Protein AF-J9C043-F1 (afdb_monomer)

Organism: NCBI:txid749906

Sequence (104 aa):
MDYPKLSGATISERDKAFAQEFANFVNGSMCSPDQTGRELTRAHRYLQQQMFKVFLGFMKQLAYNYQQGKYDDRNEWASRLSAEAYQRLIECDFIFDPEFPISK

Mean predicted aligned error: 5.19 Å

Structure (mmCIF, N/CA/C/O backbone):
data_AF-J9C043-F1
#
_entry.id   AF-J9C043-F1
#
loop_
_atom_site.group_PDB
_atom_site.id
_atom_site.type_symbol
_atom_site.label_atom_id
_atom_site.label_alt_id
_atom_site.label_comp_id
_atom_site.label_asym_id
_atom_site.label_entity_id
_atom_site.label_seq_id
_atom_site.pdbx_PDB_ins_code
_atom_site.Cartn_x
_atom_site.Cartn_y
_atom_site.Cartn_z
_atom_site.occupancy
_atom_site.B_iso_or_equiv
_atom_site.auth_seq_id
_atom_site.auth_comp_id
_atom_site.auth_asym_id
_atom_site.auth_atom_id
_atom_site.pdbx_PDB_model_num
ATOM 1 N N . MET A 1 1 ? -13.355 4.040 -10.681 1.00 49.16 1 MET A N 1
ATOM 2 C CA . MET A 1 1 ? -13.811 3.687 -9.323 1.00 49.16 1 MET A CA 1
ATOM 3 C C . MET A 1 1 ? -13.285 4.758 -8.393 1.00 49.16 1 MET A C 1
ATOM 5 O O . MET A 1 1 ? -12.073 4.849 -8.240 1.00 49.16 1 MET A O 1
ATOM 9 N N . ASP A 1 2 ? -14.168 5.588 -7.845 1.00 55.09 2 ASP A N 1
ATOM 10 C CA . ASP A 1 2 ? -13.792 6.589 -6.846 1.00 55.09 2 ASP A CA 1
ATOM 11 C C . ASP A 1 2 ? -13.878 5.938 -5.464 1.00 55.09 2 ASP A C 1
ATOM 13 O O . ASP A 1 2 ? -14.961 5.580 -4.999 1.00 55.09 2 ASP A O 1
ATOM 17 N N . TYR A 1 3 ? -12.728 5.716 -4.829 1.00 53.84 3 TYR A N 1
ATOM 18 C CA . TYR A 1 3 ? -12.668 5.112 -3.500 1.00 53.84 3 TYR A CA 1
ATOM 19 C C . TYR A 1 3 ? -12.961 6.156 -2.410 1.00 53.84 3 TYR A C 1
ATOM 21 O O . TYR A 1 3 ? -12.561 7.317 -2.553 1.00 53.84 3 TYR A O 1
ATOM 29 N N . PRO A 1 4 ? -13.628 5.778 -1.301 1.00 53.16 4 PRO A N 1
ATOM 30 C CA . PRO A 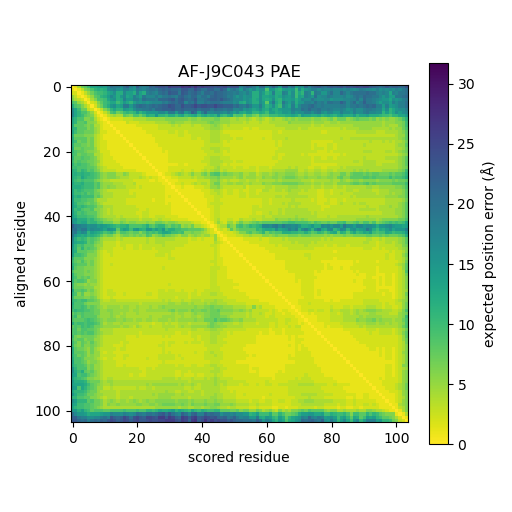1 4 ? -13.856 6.692 -0.189 1.00 53.16 4 PRO A CA 1
ATOM 31 C C . PRO A 1 4 ? -12.528 7.196 0.377 1.00 53.16 4 PRO A C 1
ATOM 33 O O . PRO A 1 4 ? -11.634 6.404 0.683 1.00 53.16 4 PRO A O 1
ATOM 36 N N . LYS A 1 5 ? -12.412 8.515 0.559 1.00 58.25 5 LYS A N 1
ATOM 37 C CA . LYS A 1 5 ? -11.277 9.105 1.271 1.00 58.25 5 LYS A CA 1
ATOM 38 C C . LYS A 1 5 ? -11.347 8.691 2.742 1.00 58.25 5 LYS A C 1
ATOM 40 O O . LYS A 1 5 ? -12.317 9.024 3.417 1.00 58.25 5 LYS A O 1
ATOM 45 N N . LEU A 1 6 ? -10.326 7.985 3.229 1.00 58.84 6 LEU A N 1
ATOM 46 C CA . LEU A 1 6 ? -10.245 7.560 4.634 1.00 58.84 6 LEU A CA 1
ATOM 47 C C . LEU A 1 6 ? -10.027 8.710 5.610 1.00 58.84 6 LEU A C 1
ATOM 49 O O . LEU A 1 6 ? -10.411 8.620 6.766 1.00 58.84 6 LEU A O 1
ATOM 53 N N . SER A 1 7 ? -9.434 9.801 5.145 1.00 58.06 7 SER A N 1
ATOM 54 C CA . SER A 1 7 ? -9.378 11.052 5.881 1.00 58.06 7 SER A CA 1
ATOM 55 C C . SER A 1 7 ? -10.048 12.121 5.031 1.00 58.06 7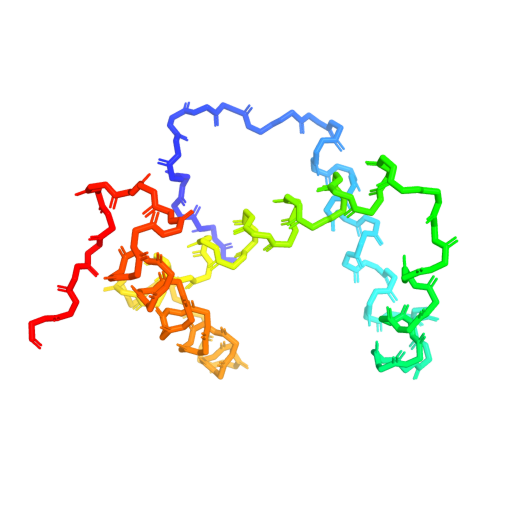 SER A C 1
ATOM 57 O O . SER A 1 7 ? -9.880 12.151 3.813 1.00 58.06 7 SER A O 1
ATOM 59 N N . GLY A 1 8 ? -10.776 13.053 5.644 1.00 56.53 8 GLY A N 1
ATOM 60 C CA . GLY A 1 8 ? -11.296 14.241 4.949 1.00 56.53 8 GLY A CA 1
ATOM 61 C C . GLY A 1 8 ? -10.205 15.141 4.337 1.00 56.53 8 GLY A C 1
ATOM 62 O O . GLY A 1 8 ? -10.511 16.231 3.861 1.00 56.53 8 GLY A O 1
ATOM 63 N N . ALA A 1 9 ? -8.938 14.712 4.352 1.00 65.19 9 ALA A N 1
ATOM 64 C CA . ALA A 1 9 ? -7.807 15.410 3.782 1.00 65.19 9 ALA A CA 1
ATOM 65 C C . ALA A 1 9 ? -7.825 15.349 2.248 1.00 65.19 9 ALA A C 1
ATOM 67 O O . ALA A 1 9 ? -8.060 14.318 1.610 1.00 65.19 9 ALA A O 1
ATOM 68 N N . THR A 1 10 ? -7.545 16.491 1.635 1.00 81.12 10 THR A N 1
ATOM 69 C CA . THR A 1 10 ? -7.332 16.589 0.194 1.00 81.12 10 THR A CA 1
ATOM 70 C C . THR A 1 10 ? -5.967 15.997 -0.153 1.00 81.12 10 THR A C 1
ATOM 72 O O . THR A 1 10 ? -4.949 16.471 0.340 1.00 81.12 10 THR A O 1
ATOM 75 N N . ILE A 1 11 ? -5.948 14.972 -1.010 1.00 86.62 11 ILE A N 1
ATOM 76 C CA . ILE A 1 11 ? -4.714 14.396 -1.569 1.00 86.62 11 ILE A CA 1
ATOM 77 C C . ILE A 1 11 ? -4.011 15.475 -2.399 1.00 86.62 11 ILE A C 1
ATOM 79 O O . ILE A 1 11 ? -4.653 16.089 -3.258 1.00 86.62 11 ILE A O 1
ATOM 83 N N . SER A 1 12 ? -2.719 15.708 -2.152 1.00 92.50 12 SER A N 1
ATOM 84 C CA . SER A 1 12 ? -1.972 16.735 -2.879 1.00 92.50 12 SER A CA 1
ATOM 85 C C . SER A 1 12 ? -1.757 16.345 -4.345 1.00 92.50 12 SER A C 1
ATOM 87 O O . SER A 1 12 ? -1.716 15.164 -4.691 1.00 92.50 12 SER A O 1
ATOM 89 N N . GLU A 1 13 ? -1.560 17.331 -5.225 1.00 94.00 13 GLU A N 1
ATOM 90 C CA . GLU A 1 13 ? -1.241 17.054 -6.636 1.00 94.00 13 GLU A CA 1
ATOM 91 C C . GLU A 1 13 ? 0.067 16.266 -6.798 1.00 94.00 13 GLU A C 1
ATOM 93 O O . GLU A 1 13 ? 0.198 15.468 -7.721 1.00 94.00 13 GLU A O 1
ATOM 98 N N . ARG A 1 14 ? 1.015 16.420 -5.863 1.00 94.12 14 ARG A N 1
ATOM 99 C CA . ARG A 1 14 ? 2.258 15.636 -5.855 1.00 94.12 14 ARG A CA 1
ATOM 100 C C . ARG A 1 14 ? 2.003 14.165 -5.540 1.00 94.12 14 ARG A C 1
ATOM 102 O O . ARG A 1 14 ? 2.569 13.305 -6.206 1.00 94.12 14 ARG A O 1
ATOM 109 N N . ASP A 1 15 ? 1.130 13.877 -4.577 1.00 94.00 15 ASP A N 1
ATOM 110 C CA . ASP A 1 15 ? 0.781 12.496 -4.226 1.00 94.00 15 ASP A CA 1
ATOM 111 C C . ASP A 1 15 ? 0.033 11.809 -5.377 1.00 94.00 15 ASP A C 1
ATOM 113 O O . ASP A 1 15 ? 0.302 10.650 -5.689 1.00 94.00 15 ASP A O 1
ATOM 117 N N . LYS A 1 16 ? -0.861 12.537 -6.064 1.00 94.19 16 LYS A N 1
ATOM 118 C CA . LYS A 1 16 ? -1.540 12.036 -7.271 1.00 94.19 16 LYS A CA 1
ATOM 119 C C . LYS A 1 16 ? -0.556 11.752 -8.404 1.00 94.19 16 LYS A C 1
ATOM 121 O O . LYS A 1 16 ? -0.659 10.705 -9.038 1.00 94.19 16 LYS A O 1
ATOM 126 N N . ALA A 1 17 ? 0.394 12.658 -8.645 1.00 95.75 17 ALA A N 1
ATOM 127 C CA . ALA A 1 17 ? 1.420 12.473 -9.668 1.00 95.75 17 ALA A CA 1
ATOM 128 C C . ALA A 1 17 ? 2.261 11.220 -9.389 1.00 95.75 17 ALA A C 1
ATOM 130 O O . ALA A 1 17 ? 2.415 10.380 -10.273 1.00 95.75 17 ALA A O 1
ATOM 131 N N . PHE A 1 18 ? 2.709 11.034 -8.144 1.00 94.19 18 PHE A N 1
ATOM 132 C CA . PHE A 1 18 ? 3.431 9.825 -7.755 1.00 94.19 18 PHE A CA 1
ATOM 133 C C . PHE A 1 18 ? 2.581 8.557 -7.923 1.00 94.19 18 PHE A C 1
ATOM 135 O O . PHE A 1 18 ? 3.062 7.567 -8.468 1.00 94.19 18 PHE A O 1
ATOM 142 N N . ALA A 1 19 ? 1.310 8.572 -7.503 1.00 95.25 19 ALA A N 1
ATOM 143 C CA . ALA A 1 19 ? 0.418 7.426 -7.682 1.00 95.25 19 ALA A CA 1
ATOM 144 C C . ALA A 1 19 ? 0.262 7.048 -9.167 1.00 95.25 19 ALA A C 1
ATOM 146 O O . ALA A 1 19 ? 0.253 5.863 -9.503 1.00 95.25 19 ALA A O 1
ATOM 147 N N . GLN A 1 20 ? 0.197 8.043 -10.057 1.00 95.31 20 GLN A N 1
ATOM 148 C CA . GLN A 1 20 ? 0.149 7.822 -11.500 1.00 95.31 20 GLN A CA 1
ATOM 149 C C . GLN A 1 20 ? 1.467 7.254 -12.047 1.00 95.31 20 GLN A C 1
ATOM 151 O O . GLN A 1 20 ? 1.435 6.319 -12.846 1.00 95.31 20 GLN A O 1
ATOM 156 N N . GLU A 1 21 ? 2.619 7.777 -11.622 1.00 96.56 21 GLU A N 1
ATOM 157 C CA . GLU A 1 21 ? 3.933 7.241 -12.007 1.00 96.56 21 GLU A CA 1
ATOM 158 C C . GLU A 1 21 ? 4.104 5.791 -11.552 1.00 96.56 21 GLU A C 1
ATOM 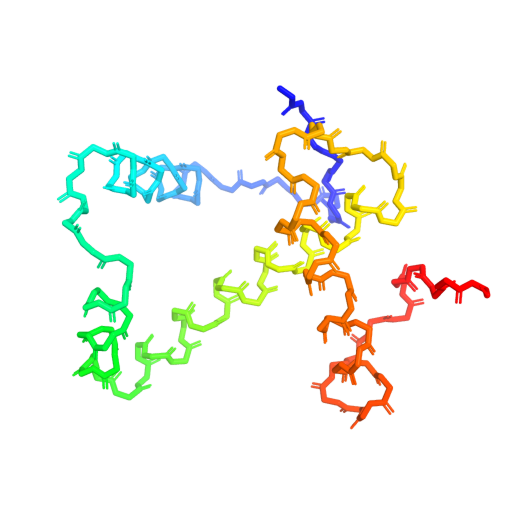160 O O . GLU A 1 21 ? 4.510 4.938 -12.343 1.00 96.56 21 GLU A O 1
ATOM 165 N N . PHE A 1 22 ? 3.725 5.495 -10.308 1.00 95.25 22 PHE A N 1
ATOM 166 C CA . PHE A 1 22 ? 3.749 4.143 -9.767 1.00 95.25 22 PHE A CA 1
ATOM 167 C C . PHE A 1 22 ? 2.850 3.208 -10.583 1.00 95.25 22 PHE A C 1
ATOM 169 O O . PHE A 1 22 ? 3.310 2.154 -11.017 1.00 95.25 22 PHE A O 1
ATOM 176 N N . ALA A 1 23 ? 1.606 3.613 -10.866 1.00 95.12 23 ALA A N 1
ATOM 177 C CA . ALA A 1 23 ? 0.670 2.838 -11.681 1.00 95.12 23 ALA A CA 1
ATOM 178 C C . ALA A 1 23 ? 1.197 2.583 -13.104 1.00 95.12 23 ALA A C 1
ATOM 180 O O . ALA A 1 23 ? 1.085 1.470 -13.619 1.00 95.12 23 ALA A O 1
ATOM 181 N N . ASN A 1 24 ? 1.797 3.592 -13.739 1.00 96.94 24 ASN A N 1
ATOM 182 C CA . ASN A 1 24 ? 2.394 3.453 -15.067 1.00 96.94 24 ASN A CA 1
ATOM 183 C C . ASN A 1 24 ? 3.576 2.479 -15.043 1.00 96.94 24 ASN A C 1
ATOM 185 O O . ASN A 1 24 ? 3.690 1.619 -15.916 1.00 96.94 24 ASN A O 1
ATOM 189 N N . PHE A 1 25 ? 4.433 2.583 -14.024 1.00 96.12 25 PHE A N 1
ATOM 190 C CA . PHE A 1 25 ? 5.574 1.694 -13.865 1.00 96.12 25 PHE A CA 1
ATOM 191 C C . PHE A 1 25 ? 5.131 0.239 -13.688 1.00 96.12 25 PHE A C 1
ATOM 193 O O . PHE A 1 25 ? 5.583 -0.615 -14.448 1.00 96.12 25 PHE A O 1
ATOM 200 N N . VAL A 1 26 ? 4.223 -0.048 -12.746 1.00 94.62 26 VAL A N 1
ATOM 201 C CA . VAL A 1 26 ? 3.807 -1.433 -12.457 1.00 94.62 26 VAL A CA 1
ATOM 202 C C . VAL A 1 26 ? 3.043 -2.083 -13.612 1.00 94.62 26 VAL A C 1
ATOM 204 O O . VAL A 1 26 ? 3.179 -3.285 -13.808 1.00 94.62 26 VAL A O 1
ATOM 207 N N . ASN A 1 27 ? 2.281 -1.309 -14.393 1.00 92.94 27 ASN A N 1
ATOM 208 C CA . ASN A 1 27 ? 1.499 -1.840 -15.514 1.00 92.94 27 ASN A CA 1
ATOM 209 C C . ASN A 1 27 ? 2.288 -1.950 -16.828 1.00 92.94 27 ASN A C 1
ATOM 211 O O . ASN A 1 27 ? 1.916 -2.756 -17.677 1.00 92.94 27 ASN A O 1
ATOM 215 N N . GLY A 1 28 ? 3.318 -1.122 -17.036 1.00 93.06 28 GLY A N 1
ATOM 216 C CA . GLY A 1 28 ? 3.980 -0.998 -18.342 1.00 93.06 28 GLY A CA 1
ATOM 217 C C . GLY A 1 28 ? 5.484 -1.265 -18.356 1.00 93.06 28 GLY A C 1
ATOM 218 O O . GLY A 1 28 ? 5.985 -1.831 -19.324 1.00 93.06 28 GLY A O 1
ATOM 219 N N . SER A 1 29 ? 6.210 -0.864 -17.310 1.00 94.06 29 SER A N 1
ATOM 220 C CA . SER A 1 29 ? 7.685 -0.858 -17.312 1.00 94.06 29 SER A CA 1
ATOM 221 C C . SER A 1 29 ? 8.308 -1.917 -16.402 1.00 94.06 29 SER A C 1
ATOM 223 O O . SER A 1 29 ? 9.486 -2.244 -16.546 1.00 94.06 29 SER A O 1
ATOM 225 N N . MET A 1 30 ? 7.551 -2.429 -15.432 1.00 96.12 30 MET A N 1
ATOM 22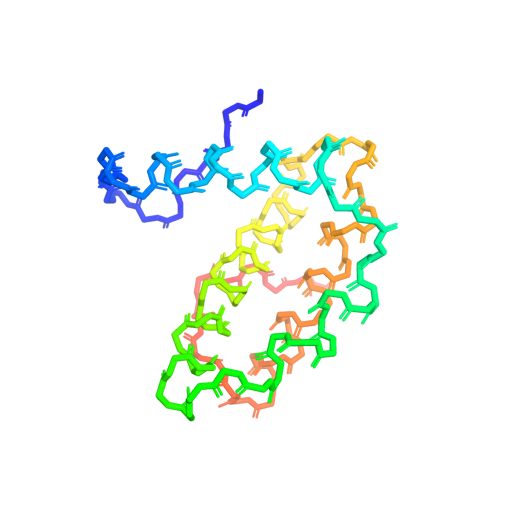6 C CA . MET A 1 30 ? 8.037 -3.399 -14.460 1.00 96.12 30 MET A CA 1
ATOM 227 C C . MET A 1 30 ? 8.203 -4.780 -15.102 1.00 96.12 30 MET A C 1
ATOM 229 O O . MET A 1 30 ? 7.267 -5.328 -15.675 1.00 96.12 30 MET A O 1
ATOM 233 N N . CYS A 1 31 ? 9.392 -5.368 -14.955 1.00 94.81 31 CYS A N 1
ATOM 234 C CA . CYS A 1 31 ? 9.685 -6.712 -15.461 1.00 94.81 31 CYS A CA 1
ATOM 235 C C . CYS A 1 31 ? 9.199 -7.815 -14.503 1.00 94.81 31 CYS A C 1
ATOM 237 O O . CYS A 1 31 ? 8.591 -8.794 -14.926 1.00 94.81 31 CYS A O 1
ATOM 239 N N . SER A 1 32 ? 9.456 -7.664 -13.199 1.00 96.00 32 SER A N 1
ATOM 240 C CA . SER A 1 32 ? 9.097 -8.658 -12.183 1.00 96.00 32 SER A CA 1
ATOM 241 C C . SER A 1 32 ? 8.841 -7.980 -10.832 1.00 96.00 32 SER A C 1
ATOM 243 O O . SER A 1 32 ? 9.7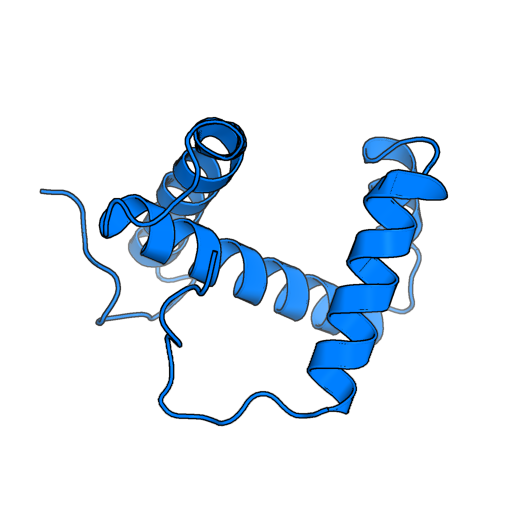59 -7.332 -10.319 1.00 96.00 32 SER A O 1
ATOM 245 N N . PRO A 1 33 ? 7.652 -8.163 -10.220 1.00 93.94 33 PRO A N 1
ATOM 246 C CA . PRO A 1 33 ? 7.360 -7.647 -8.882 1.00 93.94 33 PRO A CA 1
ATOM 247 C C . PRO A 1 33 ? 8.381 -8.102 -7.832 1.00 93.94 33 PRO A C 1
ATOM 249 O O . PRO A 1 33 ? 8.848 -7.292 -7.033 1.00 93.94 33 PRO A O 1
ATOM 252 N N . ASP A 1 34 ? 8.786 -9.374 -7.878 1.00 95.69 34 ASP A N 1
ATOM 253 C CA . ASP A 1 34 ? 9.706 -9.965 -6.900 1.00 95.69 34 ASP A CA 1
ATOM 254 C C . ASP A 1 34 ? 11.120 -9.386 -7.009 1.00 95.69 34 ASP A C 1
ATOM 256 O O . ASP A 1 34 ? 11.763 -9.084 -5.999 1.00 95.69 34 ASP A O 1
ATOM 260 N N . GLN A 1 35 ? 11.622 -9.210 -8.237 1.00 95.81 35 GLN A N 1
ATOM 261 C CA . GLN A 1 35 ? 12.939 -8.607 -8.454 1.00 95.81 35 GLN A CA 1
ATOM 262 C C . GLN A 1 35 ? 12.930 -7.128 -8.074 1.00 95.81 35 GLN A C 1
ATOM 264 O O . GLN A 1 35 ? 13.830 -6.681 -7.366 1.00 95.81 35 GLN A O 1
ATOM 269 N N . THR A 1 36 ? 11.895 -6.382 -8.471 1.00 94.38 36 THR A N 1
ATOM 270 C CA . THR A 1 36 ? 11.735 -4.984 -8.062 1.00 94.38 36 THR A CA 1
ATOM 271 C C . THR A 1 36 ? 11.673 -4.868 -6.540 1.00 94.38 36 THR A C 1
ATOM 273 O O . THR A 1 36 ? 12.401 -4.061 -5.972 1.00 94.38 36 THR A O 1
ATOM 276 N N . GLY A 1 37 ? 10.893 -5.715 -5.862 1.00 93.50 37 GLY A N 1
ATOM 277 C CA . GLY A 1 37 ? 10.818 -5.751 -4.402 1.00 93.50 37 GLY A CA 1
ATOM 278 C C . GLY A 1 37 ? 12.177 -5.986 -3.741 1.00 93.50 37 GLY A C 1
ATOM 279 O O . GLY A 1 37 ? 12.535 -5.270 -2.806 1.00 93.50 37 GLY A O 1
ATOM 280 N N . ARG A 1 38 ? 12.974 -6.925 -4.266 1.00 94.56 38 ARG A N 1
ATOM 281 C CA . ARG A 1 38 ? 14.349 -7.173 -3.802 1.00 94.56 38 ARG A CA 1
ATOM 282 C C . ARG A 1 38 ? 15.253 -5.955 -3.996 1.00 94.56 38 ARG A C 1
ATOM 284 O O . ARG A 1 38 ? 16.020 -5.618 -3.102 1.00 94.56 38 ARG A O 1
ATOM 291 N N . GLU A 1 39 ? 15.169 -5.282 -5.136 1.00 93.50 39 GLU A N 1
ATOM 292 C CA . GLU A 1 39 ? 15.980 -4.089 -5.393 1.00 93.50 39 GLU A CA 1
ATOM 293 C C . GLU A 1 39 ? 15.576 -2.909 -4.494 1.00 93.50 39 GLU A C 1
ATOM 295 O O . GLU A 1 39 ? 16.444 -2.173 -4.019 1.00 93.50 39 GLU A O 1
ATOM 300 N N . LEU A 1 40 ? 14.290 -2.768 -4.146 1.00 92.06 40 LEU A N 1
ATOM 301 C CA . LEU A 1 40 ? 13.832 -1.748 -3.192 1.00 92.06 40 LEU A CA 1
ATOM 302 C C . LEU A 1 40 ? 14.481 -1.907 -1.805 1.00 92.06 40 LEU A C 1
ATOM 304 O O . LEU A 1 40 ? 14.701 -0.907 -1.114 1.00 92.06 40 LEU A O 1
ATOM 308 N N . THR A 1 41 ? 14.884 -3.122 -1.408 1.00 91.50 41 THR A N 1
ATOM 309 C CA . THR A 1 41 ? 15.613 -3.348 -0.144 1.00 91.50 41 THR A CA 1
ATOM 310 C C . THR A 1 41 ? 17.067 -2.871 -0.181 1.00 91.50 41 THR A C 1
ATOM 312 O O . THR A 1 41 ? 17.773 -2.996 0.820 1.00 91.50 41 THR A O 1
ATOM 315 N N . ARG A 1 42 ? 17.557 -2.352 -1.314 1.00 92.00 42 ARG A N 1
ATOM 316 C CA . ARG A 1 42 ? 18.903 -1.769 -1.443 1.00 92.00 42 ARG A CA 1
ATOM 317 C C . ARG A 1 42 ? 18.912 -0.249 -1.302 1.00 92.00 42 ARG A C 1
ATOM 319 O O . ARG A 1 42 ? 19.986 0.338 -1.201 1.00 92.00 42 ARG A O 1
ATOM 326 N N . ALA A 1 43 ? 17.746 0.399 -1.273 1.00 88.69 43 ALA A N 1
ATOM 327 C CA . ALA A 1 43 ? 17.650 1.837 -1.034 1.00 88.69 43 ALA A CA 1
ATOM 328 C C . ALA A 1 43 ? 18.287 2.222 0.314 1.00 88.69 43 ALA A C 1
ATOM 330 O O . ALA A 1 43 ? 18.295 1.423 1.251 1.00 88.69 43 ALA A O 1
ATOM 331 N N . HIS A 1 44 ? 18.791 3.453 0.452 1.00 80.94 44 HIS A N 1
ATOM 332 C CA . HIS A 1 44 ? 19.333 3.918 1.734 1.00 80.94 44 HIS A CA 1
ATOM 333 C C . HIS A 1 44 ? 18.295 3.778 2.861 1.00 80.94 44 HIS A C 1
ATOM 335 O O . HIS A 1 44 ? 17.119 4.073 2.667 1.00 80.94 44 HIS A O 1
ATOM 341 N N . ARG A 1 45 ? 18.738 3.349 4.053 1.00 70.88 45 ARG A N 1
ATOM 342 C CA . ARG A 1 45 ? 17.887 2.922 5.187 1.00 70.88 45 ARG A CA 1
ATOM 343 C C . ARG A 1 45 ? 16.681 3.831 5.470 1.00 70.88 45 ARG A C 1
ATOM 345 O O . ARG A 1 45 ? 15.581 3.330 5.682 1.00 70.88 45 ARG A O 1
ATOM 352 N N . TYR A 1 46 ? 16.861 5.152 5.461 1.00 70.38 46 TYR A N 1
ATOM 353 C CA . TYR A 1 46 ? 15.762 6.099 5.692 1.00 70.38 46 TYR A CA 1
ATOM 354 C C . TYR A 1 46 ? 14.712 6.089 4.574 1.00 70.38 46 TYR A C 1
ATOM 356 O O . TYR A 1 46 ? 13.522 6.212 4.850 1.00 70.38 46 TYR A O 1
ATOM 364 N N . LEU A 1 47 ? 15.130 5.887 3.324 1.00 85.00 47 LEU A N 1
ATOM 365 C CA . LEU A 1 47 ? 14.233 5.800 2.176 1.00 85.00 47 LEU A CA 1
ATOM 366 C C . LEU A 1 47 ? 13.404 4.509 2.210 1.00 85.00 47 LEU A C 1
ATOM 368 O O . LEU A 1 47 ? 12.220 4.553 1.894 1.00 85.00 47 LEU A O 1
ATOM 372 N N . GLN A 1 48 ? 13.970 3.392 2.687 1.00 89.56 48 GLN A N 1
ATOM 373 C CA . GLN A 1 48 ? 13.222 2.136 2.860 1.00 89.56 48 GLN A CA 1
ATOM 374 C C . GLN A 1 48 ? 12.010 2.306 3.775 1.00 89.56 48 GLN A C 1
ATOM 376 O O . GLN A 1 48 ? 10.916 1.857 3.445 1.00 89.56 48 GLN A O 1
ATOM 381 N N . GLN A 1 49 ? 12.180 3.010 4.898 1.00 90.06 49 GLN A N 1
ATOM 382 C CA . GLN A 1 49 ? 11.077 3.274 5.821 1.00 90.06 49 GLN A CA 1
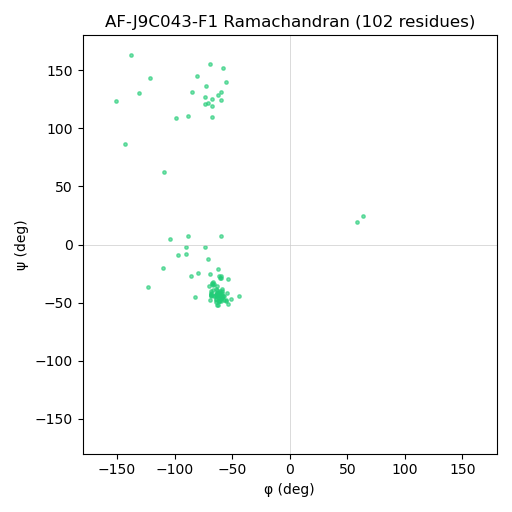ATOM 383 C C . GLN A 1 49 ? 9.986 4.142 5.186 1.00 90.06 49 GLN A C 1
ATOM 385 O O . GLN A 1 49 ? 8.806 3.902 5.423 1.00 90.06 49 GLN A O 1
ATOM 390 N N . GLN A 1 50 ? 10.356 5.139 4.377 1.00 91.56 50 GLN A N 1
ATOM 391 C CA . GLN A 1 50 ? 9.376 5.990 3.695 1.00 91.56 50 GLN A CA 1
ATOM 392 C C . GLN A 1 50 ? 8.607 5.212 2.623 1.00 91.56 50 GLN A C 1
ATOM 394 O O . GLN A 1 50 ? 7.383 5.291 2.581 1.00 91.56 50 GLN A O 1
ATOM 399 N N . MET A 1 51 ? 9.293 4.387 1.827 1.00 92.75 51 MET A N 1
ATOM 400 C CA . MET A 1 51 ? 8.640 3.499 0.858 1.00 92.75 51 MET A CA 1
ATOM 401 C C . MET A 1 51 ? 7.691 2.514 1.551 1.00 92.75 51 MET A C 1
ATOM 403 O O . MET A 1 51 ? 6.564 2.315 1.102 1.00 92.75 51 MET A O 1
ATOM 407 N N . PHE A 1 52 ? 8.101 1.957 2.694 1.00 94.00 52 PHE A N 1
ATOM 408 C CA . PHE A 1 52 ? 7.247 1.054 3.459 1.00 94.00 52 PHE A CA 1
ATOM 409 C C . PHE A 1 52 ? 6.011 1.759 4.039 1.00 94.00 52 PHE A C 1
ATOM 411 O O . PHE A 1 52 ? 4.935 1.173 4.066 1.00 94.00 52 PHE A O 1
ATOM 418 N N . LYS A 1 53 ? 6.109 3.036 4.438 1.00 93.31 53 LYS A N 1
ATOM 419 C CA . LYS A 1 53 ? 4.935 3.830 4.848 1.00 93.31 53 LYS A CA 1
ATOM 420 C C . LYS A 1 53 ? 3.936 4.024 3.707 1.00 93.31 53 LYS A C 1
ATOM 422 O O . LYS A 1 53 ? 2.736 3.938 3.951 1.00 93.31 53 LYS A O 1
ATOM 427 N N . VAL A 1 54 ? 4.413 4.246 2.479 1.00 93.94 54 VAL A N 1
ATOM 428 C CA . VAL A 1 54 ? 3.546 4.312 1.290 1.00 93.94 54 VAL A CA 1
ATOM 429 C C . VAL A 1 54 ? 2.831 2.975 1.083 1.00 93.94 54 VAL A C 1
ATOM 431 O O . VAL A 1 54 ? 1.612 2.954 0.926 1.00 93.94 54 VAL A O 1
ATOM 434 N N . PHE A 1 55 ? 3.564 1.860 1.172 1.00 95.81 55 PHE A N 1
ATOM 435 C CA . PHE A 1 55 ? 2.982 0.517 1.121 1.00 95.81 55 PHE A CA 1
ATOM 436 C C . PHE A 1 55 ? 1.918 0.297 2.210 1.00 95.81 55 PHE A C 1
ATOM 438 O O . PHE A 1 55 ? 0.811 -0.135 1.895 1.00 95.81 55 PHE A O 1
ATOM 445 N N . LEU A 1 56 ? 2.204 0.650 3.469 1.00 96.44 56 LEU A N 1
ATOM 446 C CA . LEU A 1 56 ? 1.238 0.537 4.568 1.00 96.44 56 LEU A CA 1
ATOM 447 C C . LEU A 1 56 ? -0.019 1.382 4.324 1.00 96.44 56 LEU A C 1
ATOM 449 O O . LEU A 1 56 ? -1.122 0.920 4.605 1.00 96.44 56 LEU A O 1
ATOM 453 N N . GLY A 1 57 ? 0.125 2.598 3.788 1.00 95.00 57 GLY A N 1
ATOM 454 C CA . GLY A 1 57 ? -1.010 3.452 3.430 1.00 95.00 57 GLY A CA 1
ATOM 455 C C . GLY A 1 57 ? -1.884 2.841 2.332 1.00 95.00 57 GLY A C 1
ATOM 456 O O . GLY A 1 57 ? -3.110 2.852 2.439 1.00 95.00 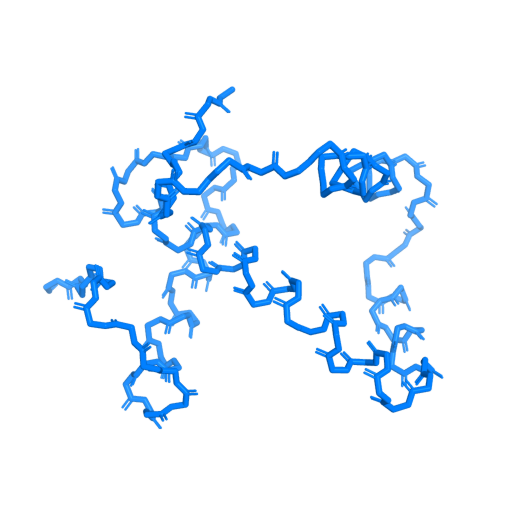57 GLY A O 1
ATOM 457 N N . PHE A 1 58 ? -1.260 2.247 1.312 1.00 96.06 58 PHE A N 1
ATOM 458 C CA . PHE A 1 58 ? -1.968 1.529 0.253 1.00 96.06 58 PHE A CA 1
ATOM 459 C C . PHE A 1 58 ? -2.703 0.292 0.790 1.00 96.06 58 PHE A C 1
ATOM 461 O O . PHE A 1 58 ? -3.897 0.133 0.537 1.00 96.06 58 PHE A O 1
ATOM 468 N N . MET A 1 59 ? -2.027 -0.529 1.601 1.00 97.44 59 MET A N 1
ATOM 469 C CA . MET A 1 59 ? -2.621 -1.697 2.260 1.00 97.44 59 MET A CA 1
ATOM 470 C C . MET A 1 59 ? -3.806 -1.300 3.151 1.00 97.44 59 MET A C 1
ATOM 472 O O . MET A 1 59 ? -4.866 -1.911 3.046 1.00 97.44 59 MET A O 1
ATOM 476 N N . LYS A 1 60 ? -3.674 -0.241 3.967 1.00 96.06 60 LYS A N 1
ATOM 477 C CA . LYS A 1 60 ? -4.784 0.307 4.767 1.00 96.06 60 LYS A CA 1
ATOM 478 C C . LYS A 1 60 ? -5.987 0.623 3.876 1.00 96.06 60 LYS A C 1
ATOM 480 O O . LYS A 1 60 ? -7.089 0.166 4.155 1.00 96.06 60 LYS A O 1
ATOM 485 N N . GLN A 1 61 ? -5.799 1.366 2.785 1.00 95.25 61 GLN A N 1
ATOM 486 C CA . GLN A 1 61 ? -6.915 1.723 1.904 1.00 95.25 61 GLN A CA 1
ATOM 487 C C . GLN A 1 61 ? -7.591 0.493 1.284 1.00 95.25 61 GLN A C 1
ATOM 489 O O . GLN A 1 61 ? -8.820 0.423 1.269 1.00 95.25 61 GLN A O 1
ATOM 494 N N . LEU A 1 62 ? -6.816 -0.491 0.821 1.00 96.00 62 LEU A N 1
ATOM 495 C CA . LEU A 1 62 ? -7.358 -1.745 0.292 1.00 96.00 62 LEU A CA 1
ATOM 496 C C . LEU A 1 62 ? -8.151 -2.528 1.344 1.00 96.00 62 LEU A C 1
ATOM 498 O O . LEU A 1 62 ? -9.226 -3.040 1.030 1.00 96.00 62 LEU A O 1
ATOM 502 N N . ALA A 1 63 ? -7.652 -2.572 2.580 1.00 96.12 63 ALA A N 1
ATOM 503 C CA . ALA A 1 63 ? -8.308 -3.218 3.708 1.00 96.12 63 ALA A CA 1
ATOM 504 C C . ALA A 1 63 ? -9.670 -2.578 4.018 1.00 96.12 63 ALA A C 1
ATOM 506 O O . ALA A 1 63 ? -10.679 -3.276 4.109 1.00 96.12 63 ALA A O 1
ATOM 507 N N . TYR A 1 64 ? -9.731 -1.246 4.113 1.00 94.81 64 TYR A N 1
ATOM 508 C CA . TYR A 1 64 ? -10.995 -0.533 4.327 1.00 94.81 64 TYR A CA 1
ATOM 509 C C . TYR A 1 64 ? -11.972 -0.729 3.166 1.00 94.81 64 TYR A C 1
ATOM 511 O O . TYR A 1 64 ? -13.162 -0.943 3.389 1.00 94.81 64 TYR A O 1
ATOM 519 N N . ASN A 1 65 ? -11.479 -0.677 1.927 1.00 93.81 65 ASN A N 1
ATOM 520 C CA . ASN A 1 65 ? -12.298 -0.926 0.745 1.00 93.81 65 ASN A CA 1
ATOM 521 C C . ASN A 1 65 ? -12.917 -2.329 0.788 1.00 93.81 65 ASN A C 1
ATOM 523 O O . ASN A 1 65 ? -14.102 -2.473 0.495 1.00 93.81 65 ASN A O 1
ATOM 527 N N . TYR A 1 66 ? -12.145 -3.338 1.203 1.00 95.12 66 TYR A N 1
ATOM 528 C CA . TYR A 1 66 ? -12.628 -4.707 1.371 1.00 95.12 66 TYR A CA 1
ATOM 529 C C . TYR A 1 66 ? -13.718 -4.805 2.442 1.00 95.12 66 TYR A C 1
ATOM 531 O O . TYR A 1 66 ? -14.815 -5.272 2.148 1.00 95.12 66 TYR A O 1
ATOM 539 N N . GLN A 1 67 ? -13.455 -4.284 3.648 1.00 92.94 67 GLN A N 1
ATOM 540 C CA . GLN A 1 67 ? -14.412 -4.307 4.764 1.00 92.94 67 GLN A CA 1
ATOM 541 C C . GLN A 1 67 ? -15.726 -3.577 4.441 1.00 92.94 67 GLN A C 1
ATOM 543 O O . GLN A 1 67 ? -16.784 -3.921 4.960 1.00 92.94 67 GLN A O 1
ATOM 548 N N . GLN A 1 68 ? -15.681 -2.570 3.566 1.00 91.69 68 GLN A N 1
ATOM 549 C CA . GLN A 1 68 ? -16.864 -1.825 3.128 1.00 91.69 68 GLN A CA 1
ATOM 550 C C . GLN A 1 68 ? -17.550 -2.418 1.886 1.00 91.69 68 GLN A C 1
ATOM 552 O O . GLN A 1 68 ? -18.546 -1.850 1.436 1.00 91.69 68 GLN A O 1
ATOM 557 N N . GLY A 1 69 ? -17.016 -3.491 1.291 1.00 92.06 69 GLY A N 1
ATOM 558 C CA . GLY A 1 69 ? -17.506 -4.033 0.018 1.00 92.06 69 GLY A CA 1
ATOM 559 C C . GLY A 1 69 ? -17.353 -3.066 -1.165 1.00 92.06 69 GLY A C 1
ATOM 560 O O . GLY A 1 69 ? -18.113 -3.134 -2.125 1.00 92.06 69 GLY A O 1
ATOM 561 N N . LYS A 1 70 ? -16.405 -2.122 -1.091 1.00 91.12 70 LYS A N 1
ATOM 562 C CA . LYS A 1 70 ? -16.155 -1.072 -2.095 1.00 91.12 70 LYS A CA 1
ATOM 563 C C . LYS A 1 70 ? -14.855 -1.329 -2.846 1.00 91.12 70 LYS A C 1
ATOM 565 O O . LYS A 1 70 ? -13.916 -0.534 -2.784 1.00 91.12 70 LYS A O 1
ATOM 570 N N . TYR A 1 71 ? -14.794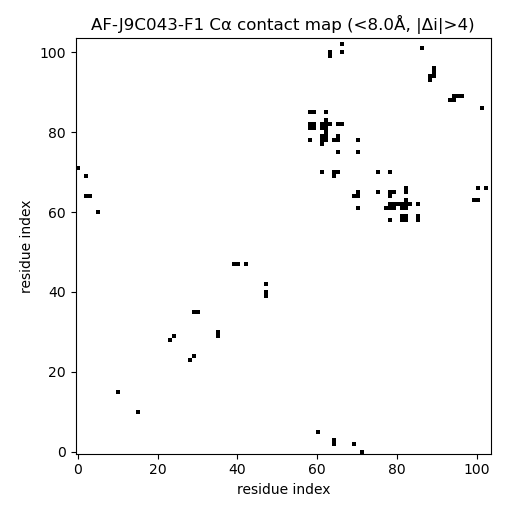 -2.446 -3.553 1.00 91.00 71 TYR A N 1
ATOM 571 C CA . TYR A 1 71 ? -13.684 -2.796 -4.430 1.00 91.00 71 TYR A CA 1
ATOM 572 C C . TYR A 1 71 ? -14.214 -3.388 -5.738 1.00 91.00 71 TYR A C 1
ATOM 574 O O . TYR A 1 71 ? -15.385 -3.726 -5.855 1.00 91.00 71 TYR A O 1
ATOM 582 N N . ASP A 1 72 ? -13.356 -3.428 -6.749 1.00 92.38 72 ASP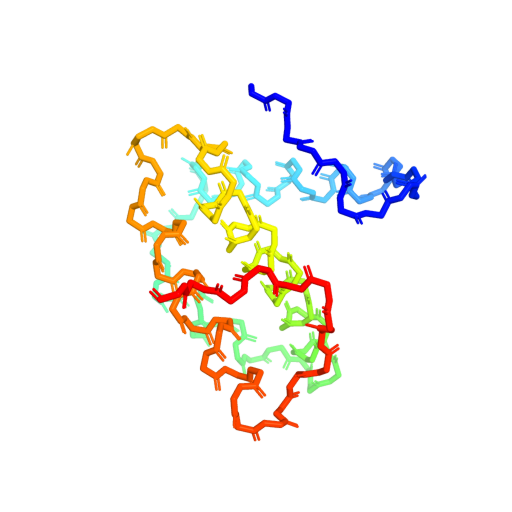 A N 1
ATOM 583 C CA . ASP A 1 72 ? -13.632 -4.131 -8.000 1.00 92.38 72 ASP A CA 1
ATOM 584 C C . ASP A 1 72 ? -13.254 -5.604 -7.824 1.00 92.38 72 ASP A C 1
ATOM 586 O O . ASP A 1 72 ? -12.143 -5.866 -7.363 1.00 92.38 72 ASP A O 1
ATOM 590 N N . ASP A 1 73 ? -14.124 -6.544 -8.199 1.00 91.81 73 ASP A N 1
ATOM 591 C CA . ASP A 1 73 ? -13.915 -7.990 -7.998 1.00 91.81 73 ASP A CA 1
ATOM 592 C C . ASP A 1 73 ? -12.578 -8.494 -8.566 1.00 91.81 73 ASP A C 1
ATOM 594 O O . ASP A 1 73 ? -11.951 -9.390 -8.005 1.00 91.81 73 ASP A O 1
ATOM 598 N N . ARG A 1 74 ? -12.054 -7.865 -9.629 1.00 94.25 74 ARG A N 1
ATOM 599 C CA . ARG A 1 74 ? -10.730 -8.203 -10.189 1.00 94.25 74 ARG A CA 1
ATOM 600 C C . ARG A 1 74 ? -9.584 -7.963 -9.202 1.00 94.25 74 ARG A C 1
ATOM 602 O O . ARG A 1 74 ? -8.508 -8.532 -9.360 1.00 94.25 74 ARG A O 1
ATOM 609 N N . ASN A 1 75 ? -9.814 -7.123 -8.198 1.00 92.75 75 ASN A N 1
ATOM 610 C CA . ASN A 1 75 ? -8.872 -6.766 -7.145 1.00 92.75 75 ASN A CA 1
ATOM 611 C C . ASN A 1 75 ? -9.182 -7.462 -5.808 1.00 92.75 75 ASN A C 1
ATOM 613 O O . ASN A 1 75 ? -8.494 -7.174 -4.826 1.00 92.75 75 ASN A O 1
ATOM 617 N N . GLU A 1 76 ? -10.170 -8.370 -5.748 1.00 95.00 76 GLU A N 1
ATOM 618 C CA . GLU A 1 76 ? -10.594 -9.035 -4.505 1.00 95.00 76 GLU A CA 1
ATOM 619 C C . GLU A 1 76 ? -9.407 -9.637 -3.756 1.00 95.00 76 GLU A C 1
ATOM 621 O O . GLU A 1 76 ? -9.245 -9.405 -2.562 1.00 95.00 76 GLU A O 1
ATOM 626 N N . TRP A 1 77 ? -8.535 -10.353 -4.468 1.00 96.88 77 TRP A N 1
ATOM 627 C CA . TRP A 1 77 ? -7.368 -11.000 -3.875 1.00 96.88 77 TRP A CA 1
ATOM 628 C C . TRP A 1 77 ? -6.479 -10.013 -3.104 1.00 96.88 77 TRP A C 1
ATOM 630 O O . TRP A 1 77 ? -6.150 -10.253 -1.941 1.00 96.88 77 TRP A O 1
ATOM 640 N N . ALA A 1 78 ? -6.138 -8.872 -3.711 1.00 96.88 78 ALA A N 1
ATOM 641 C CA . ALA A 1 78 ? -5.298 -7.857 -3.077 1.00 96.88 78 ALA A CA 1
ATOM 642 C C . ALA A 1 78 ? -6.018 -7.172 -1.906 1.00 96.88 78 ALA A C 1
ATOM 644 O O . ALA A 1 78 ? -5.417 -6.931 -0.856 1.00 96.88 78 ALA A O 1
ATOM 645 N N . SER A 1 79 ? -7.310 -6.886 -2.070 1.00 96.50 79 SER A N 1
ATOM 646 C CA . SER A 1 79 ? -8.161 -6.280 -1.045 1.00 96.50 79 SER A CA 1
ATOM 647 C C . SER A 1 79 ? -8.329 -7.180 0.181 1.00 96.50 79 SER A C 1
ATOM 649 O O . SER A 1 79 ? -8.114 -6.723 1.305 1.00 96.50 79 SER A O 1
ATOM 651 N N . ARG A 1 80 ? -8.612 -8.469 -0.024 1.00 96.62 80 ARG A N 1
ATOM 652 C CA . ARG A 1 80 ? -8.749 -9.464 1.041 1.00 96.62 80 ARG A CA 1
ATOM 653 C C . ARG A 1 80 ? -7.438 -9.675 1.787 1.00 96.62 80 ARG A C 1
ATOM 655 O O . ARG A 1 80 ? -7.426 -9.589 3.009 1.00 96.62 80 ARG A O 1
ATOM 662 N N . LEU A 1 81 ? -6.329 -9.897 1.074 1.00 98.06 81 LEU A N 1
ATOM 663 C CA . LEU A 1 81 ? -5.016 -10.050 1.714 1.00 98.06 81 LEU A CA 1
ATOM 664 C C . LEU A 1 81 ? -4.632 -8.816 2.532 1.00 98.06 81 LEU A C 1
ATOM 666 O O . LEU A 1 81 ? -4.097 -8.951 3.630 1.00 98.06 81 LEU A O 1
ATOM 670 N N . SER A 1 82 ? -4.933 -7.623 2.017 1.00 97.69 82 SER A N 1
ATOM 671 C CA . SER A 1 82 ? -4.692 -6.380 2.745 1.00 97.69 82 SER A CA 1
ATOM 672 C C . SER A 1 82 ? -5.530 -6.302 4.017 1.00 97.69 82 SER A C 1
ATOM 674 O O . SER A 1 82 ? -5.002 -5.910 5.052 1.00 97.69 82 SER A O 1
ATOM 676 N N . ALA A 1 83 ? -6.806 -6.699 3.969 1.00 96.69 83 ALA A N 1
ATOM 677 C CA . ALA A 1 83 ? -7.676 -6.725 5.142 1.00 96.69 83 ALA A CA 1
ATOM 678 C C . ALA A 1 83 ? -7.163 -7.678 6.229 1.00 96.69 83 ALA A C 1
ATOM 680 O O . ALA A 1 83 ? -7.034 -7.260 7.375 1.00 96.69 83 ALA A O 1
ATOM 681 N N . GLU A 1 84 ? -6.806 -8.910 5.861 1.00 97.12 84 GLU A N 1
ATOM 682 C CA . GLU A 1 84 ? -6.265 -9.918 6.785 1.00 97.12 84 GLU A CA 1
ATOM 683 C C . GLU A 1 84 ? -4.947 -9.451 7.422 1.00 97.12 84 GLU A C 1
ATOM 685 O O . GLU A 1 84 ? -4.774 -9.481 8.642 1.00 97.12 84 GLU A O 1
ATOM 690 N N . ALA A 1 85 ? -4.011 -8.960 6.602 1.00 97.88 85 ALA A N 1
ATOM 691 C CA . ALA A 1 85 ? -2.720 -8.485 7.087 1.00 97.88 85 ALA A CA 1
ATOM 692 C C . ALA A 1 85 ? -2.866 -7.249 7.986 1.00 97.88 85 ALA A C 1
ATOM 694 O O . ALA A 1 85 ? -2.238 -7.177 9.041 1.00 97.88 85 ALA A O 1
ATOM 695 N N . TYR A 1 86 ? -3.701 -6.282 7.592 1.00 97.69 86 TYR A N 1
ATOM 696 C CA . TYR A 1 86 ? -3.913 -5.055 8.358 1.00 97.69 86 TYR A CA 1
ATOM 697 C C . TYR A 1 86 ? -4.591 -5.336 9.701 1.00 97.69 86 TYR A C 1
ATOM 699 O O . TYR A 1 86 ? -4.113 -4.860 10.731 1.00 97.69 86 TYR A O 1
ATOM 707 N N . GLN A 1 87 ? -5.628 -6.180 9.703 1.00 96.25 87 GLN A N 1
ATOM 708 C CA . GLN A 1 87 ? -6.292 -6.653 10.918 1.00 96.25 87 GLN A CA 1
ATOM 709 C C . GLN A 1 87 ? -5.285 -7.307 11.869 1.00 96.25 87 GLN A C 1
ATOM 711 O O . GLN A 1 87 ? -5.216 -6.949 13.044 1.00 96.25 87 GLN A O 1
ATOM 716 N N . ARG A 1 88 ? -4.428 -8.200 11.357 1.00 96.81 88 ARG A N 1
ATOM 717 C CA . ARG A 1 88 ? -3.426 -8.875 12.186 1.00 96.81 88 ARG A CA 1
ATOM 718 C C . ARG A 1 88 ? -2.409 -7.911 12.799 1.00 96.81 88 ARG A C 1
ATOM 720 O O . ARG A 1 88 ? -1.960 -8.124 13.923 1.00 96.81 88 ARG A O 1
ATOM 727 N N . LEU A 1 89 ? -2.024 -6.860 12.075 1.00 97.25 89 LEU A N 1
ATOM 728 C CA . LEU A 1 89 ? -1.123 -5.830 12.598 1.00 97.25 89 LEU A CA 1
ATOM 729 C C . LEU A 1 89 ? -1.772 -5.009 13.722 1.00 97.25 89 LEU A C 1
ATOM 731 O O . LEU A 1 89 ? -1.060 -4.611 14.643 1.00 97.25 89 LEU A O 1
ATOM 735 N N . ILE A 1 90 ? -3.089 -4.793 13.671 1.00 96.19 90 ILE A N 1
ATOM 736 C CA . ILE A 1 90 ? -3.848 -4.150 14.754 1.00 96.19 90 ILE A CA 1
ATOM 737 C C . ILE A 1 90 ? -3.924 -5.071 15.976 1.00 96.19 90 ILE A C 1
ATOM 739 O O . ILE A 1 90 ? -3.601 -4.647 17.077 1.00 96.19 90 ILE A O 1
ATOM 743 N N . GLU A 1 91 ? -4.272 -6.346 15.791 1.00 95.56 91 GLU A N 1
ATOM 744 C CA . GLU A 1 91 ? -4.370 -7.333 16.884 1.00 95.56 91 GLU A CA 1
ATOM 745 C C . GLU A 1 91 ? -3.054 -7.582 17.629 1.00 95.56 91 GLU A C 1
ATOM 747 O O . GLU A 1 91 ? -3.058 -8.002 18.782 1.00 95.56 91 GLU A O 1
ATOM 752 N N . CYS A 1 92 ? -1.926 -7.385 16.950 1.00 96.75 92 CYS A N 1
ATOM 753 C CA . CYS A 1 92 ? -0.590 -7.485 17.532 1.00 96.75 92 CYS A CA 1
ATOM 754 C C . CYS A 1 92 ? -0.087 -6.162 18.137 1.00 96.75 92 CYS A C 1
ATOM 756 O O . CYS A 1 92 ? 1.097 -6.078 18.460 1.00 96.75 92 CYS A O 1
ATOM 758 N N . ASP A 1 93 ? -0.922 -5.122 18.211 1.00 95.94 93 ASP A N 1
ATOM 759 C CA . ASP A 1 93 ? -0.565 -3.773 18.672 1.00 95.94 93 ASP A CA 1
ATOM 760 C C . ASP A 1 93 ? 0.567 -3.096 17.861 1.00 95.94 93 ASP A C 1
ATOM 762 O O . ASP A 1 93 ? 1.192 -2.134 18.314 1.00 95.94 93 ASP A O 1
ATOM 766 N N . PHE A 1 94 ? 0.840 -3.555 16.631 1.00 96.44 94 PHE A N 1
ATOM 767 C CA . PHE A 1 94 ? 1.822 -2.917 15.739 1.00 96.44 94 PHE A CA 1
ATOM 768 C C . PHE A 1 94 ? 1.257 -1.681 15.032 1.00 96.44 94 PHE A C 1
ATOM 770 O O . PHE A 1 94 ? 2.017 -0.803 14.615 1.00 96.44 94 PHE A O 1
ATOM 777 N N . ILE A 1 95 ? -0.066 -1.612 14.873 1.00 95.44 95 ILE A N 1
ATOM 778 C CA . ILE A 1 95 ? -0.793 -0.482 14.293 1.00 95.44 95 ILE A CA 1
ATOM 779 C C . ILE A 1 95 ? -1.949 -0.130 15.223 1.00 95.44 95 ILE A C 1
ATOM 781 O O . ILE A 1 95 ? -2.744 -0.988 15.583 1.00 95.44 95 ILE A O 1
ATOM 785 N N . PHE A 1 96 ? -2.079 1.152 15.556 1.00 94.38 96 PHE A N 1
ATOM 786 C CA . PHE A 1 96 ? -3.253 1.666 16.251 1.00 94.38 96 PHE A CA 1
ATOM 787 C C . PHE A 1 96 ? -4.204 2.310 15.239 1.00 94.38 96 PHE A C 1
ATOM 789 O O . PHE A 1 96 ? -3.901 3.371 14.690 1.00 94.38 96 PHE A O 1
ATOM 796 N N . ASP A 1 97 ? -5.335 1.657 14.978 1.00 93.94 97 ASP A N 1
ATOM 797 C CA . ASP A 1 97 ? -6.400 2.181 14.121 1.00 93.94 97 ASP A CA 1
ATOM 798 C C . ASP A 1 97 ? -7.785 1.785 14.669 1.00 93.94 97 ASP A C 1
ATOM 800 O O . ASP A 1 97 ? -8.329 0.750 14.285 1.00 93.94 97 ASP A O 1
ATOM 804 N N . PRO A 1 98 ? -8.359 2.574 15.595 1.00 90.31 98 PRO A N 1
ATOM 805 C CA . PRO A 1 98 ? -9.631 2.246 16.241 1.00 90.31 98 PRO A CA 1
ATOM 806 C C . PRO A 1 98 ? -10.845 2.378 15.308 1.00 90.31 98 PRO A C 1
ATOM 808 O O . PRO A 1 98 ? -11.934 1.935 15.665 1.00 90.31 98 PRO A O 1
ATOM 811 N N . GLU A 1 99 ? -10.682 2.999 14.137 1.00 91.00 99 GLU A N 1
ATOM 812 C CA . GLU A 1 99 ? -11.749 3.174 13.146 1.00 91.00 99 GLU A CA 1
ATOM 813 C C . GLU A 1 99 ? -11.816 2.010 12.147 1.00 91.00 99 GLU A C 1
ATOM 815 O O . GLU A 1 99 ? -12.763 1.930 11.357 1.00 91.00 99 GLU A O 1
ATOM 820 N N . PHE A 1 100 ? -10.835 1.098 12.172 1.00 92.44 100 PHE A N 1
ATOM 821 C CA . PHE A 1 100 ? -10.822 -0.036 11.260 1.00 92.44 100 PHE A CA 1
ATOM 822 C C . PHE A 1 100 ? -11.976 -0.996 11.591 1.00 92.44 100 PHE A C 1
ATOM 824 O O . PHE A 1 100 ? -12.083 -1.449 12.734 1.00 92.44 100 PHE A O 1
ATOM 831 N N . PRO A 1 101 ? -12.850 -1.334 10.622 1.00 83.62 101 PRO A N 1
ATOM 832 C CA . PRO A 1 101 ? -13.954 -2.245 10.881 1.00 83.62 101 PRO A CA 1
ATOM 833 C C . PRO A 1 101 ? -13.411 -3.649 11.153 1.00 83.62 101 PRO A C 1
ATOM 835 O O . PRO A 1 101 ? -12.916 -4.318 10.247 1.00 83.62 101 PRO A O 1
ATOM 838 N N . ILE A 1 102 ? -13.516 -4.100 12.402 1.00 73.81 102 ILE A N 1
ATOM 839 C CA . ILE A 1 102 ? -13.199 -5.479 12.772 1.00 73.81 102 ILE A CA 1
ATOM 840 C C . ILE A 1 102 ? -14.309 -6.360 12.193 1.00 73.81 102 ILE A C 1
ATOM 842 O O . ILE A 1 102 ? -15.489 -6.156 12.500 1.00 73.81 102 ILE A O 1
ATOM 846 N N . SER A 1 103 ? -13.945 -7.320 11.341 1.00 63.62 103 SER A N 1
ATOM 847 C CA . SER A 1 103 ? -14.896 -8.344 10.903 1.00 63.62 103 SER A CA 1
ATOM 848 C C . SER A 1 103 ? -15.387 -9.095 12.142 1.00 63.62 103 SER A C 1
ATOM 850 O O . SER A 1 103 ? -14.569 -9.577 12.924 1.00 63.62 103 SER A O 1
ATOM 852 N N . LYS A 1 104 ? -16.709 -9.138 12.348 1.00 48.91 104 LYS A N 1
ATOM 853 C CA . LYS A 1 104 ? -17.325 -9.935 13.420 1.00 48.91 104 LYS A CA 1
ATOM 854 C C . LYS A 1 104 ? -17.078 -11.425 13.224 1.00 48.91 104 LYS A C 1
ATOM 856 O O . LYS A 1 104 ? -17.019 -11.848 12.047 1.00 48.91 104 LYS A O 1
#

Solvent-accessible surface area (backbone atoms only — not comparable to full-atom values): 6305 Å² total; per-residue (Å²): 136,90,71,83,72,92,51,98,66,80,81,49,73,66,57,53,51,51,53,49,53,51,52,49,35,67,75,72,70,58,89,46,74,69,60,50,55,57,55,52,73,68,47,60,73,73,56,40,55,53,55,49,50,54,51,51,52,51,34,51,53,32,16,54,25,44,74,67,71,60,68,58,78,94,46,42,69,62,17,48,52,21,30,56,54,51,51,50,35,38,78,67,69,75,41,91,62,93,82,60,78,74,82,127

Radius of gyration: 14.84 Å; Cα contacts (8 Å, |Δi|>4): 55; chains: 1; bounding box: 37×28×37 Å

Secondary structure (DSSP, 8-state):
--PPPSSSPPPPHHHHHHHHHHHHIIIII-S-HHHHHHHHTTS-HHHHHHHHHHHHHHHHHHHHHHHTT-S-GGGHHHHHHHHHHHHHHHHTTSS--TTS----

Foldseek 3Di:
DDADDPDPDDDDPVNVVVVVVVVCCVVPPDPDPVVVVVVLVVPDPVVNVVVVVVVLVVLLSLLQCQVVVNDDPVCNVSSVVSVVVVLVCVVVVVDDDPPRDDDD

pLDDT: mean 89.31, std 12.4, range [48.91, 98.06]